Protein AF-A0A661V3J9-F1 (afdb_monomer)

Secondary structure (DSSP, 8-state):
-HHHHHHHHHHHHHHHHHHHHHHHHHHHHTTTTTHHHHSS---PPPHHHHHHHHHHTTSS-HHHHHHHHHHH-

Foldseek 3Di:
DVVVVVVVVVCCVVVVVVVCCVVVVVVVVVCVVPVCVVVPDVPPQPPLNVLVVCVVVVVDDPVVSVVVVVVRD

Mean predicted aligned error: 16.06 Å

Structure (mmCIF, N/CA/C/O backbone):
data_AF-A0A661V3J9-F1
#
_entry.id   AF-A0A661V3J9-F1
#
loop_
_atom_site.group_PDB
_atom_site.id
_atom_site.type_symbol
_atom_site.label_atom_id
_atom_site.label_alt_id
_atom_site.label_comp_id
_atom_site.label_asym_id
_atom_site.label_entity_id
_atom_site.label_seq_id
_atom_site.pdbx_PDB_ins_code
_atom_site.Cartn_x
_atom_site.Cartn_y
_atom_site.Cartn_z
_atom_site.occupancy
_atom_site.B_iso_or_equiv
_atom_site.auth_seq_id
_atom_site.auth_comp_id
_atom_site.auth_asym_id
_atom_site.auth_atom_id
_atom_site.pdbx_PDB_model_num
ATOM 1 N N . MET A 1 1 ? 33.602 -0.176 -51.933 1.00 61.78 1 MET A N 1
ATOM 2 C CA . MET A 1 1 ? 32.460 -1.001 -51.464 1.00 61.78 1 MET A CA 1
ATOM 3 C C . MET A 1 1 ? 32.329 -1.006 -49.938 1.00 61.78 1 MET A C 1
ATOM 5 O O . MET A 1 1 ? 31.237 -0.738 -49.462 1.00 61.78 1 MET A O 1
ATOM 9 N N . LEU A 1 2 ? 33.411 -1.200 -49.167 1.00 66.75 2 LEU A N 1
ATOM 10 C CA . LEU A 1 2 ? 33.373 -1.194 -47.687 1.00 66.75 2 LEU A CA 1
ATOM 11 C C . LEU A 1 2 ? 32.868 0.127 -47.066 1.00 66.75 2 LEU A C 1
ATOM 13 O O . LEU A 1 2 ? 32.074 0.100 -46.132 1.00 66.75 2 LEU A O 1
ATOM 17 N 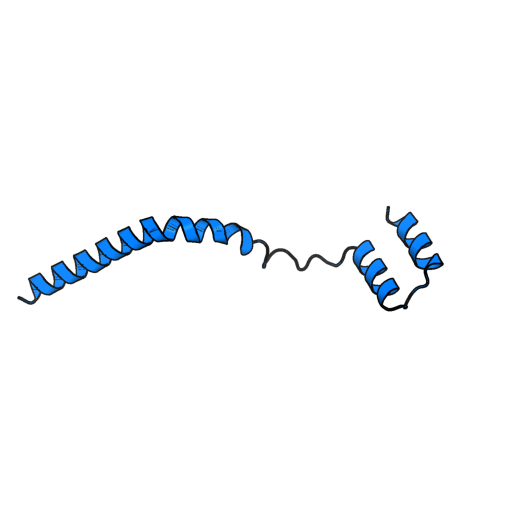N . LEU A 1 3 ? 33.251 1.281 -47.628 1.00 72.12 3 LEU A N 1
ATOM 18 C CA . LEU A 1 3 ? 32.799 2.596 -47.144 1.00 72.12 3 LEU A CA 1
ATOM 19 C C . LEU A 1 3 ? 31.289 2.822 -47.346 1.00 72.12 3 LEU A C 1
ATOM 21 O O . LEU A 1 3 ? 30.627 3.370 -46.471 1.00 72.12 3 LEU A O 1
ATOM 25 N N . ALA A 1 4 ? 30.724 2.344 -48.460 1.00 73.06 4 ALA A N 1
ATOM 26 C CA . ALA A 1 4 ? 29.292 2.463 -48.745 1.00 73.06 4 ALA A CA 1
ATOM 27 C C . ALA A 1 4 ? 28.444 1.593 -47.801 1.00 73.06 4 ALA A C 1
ATOM 29 O O . ALA A 1 4 ? 27.393 2.029 -47.338 1.00 73.06 4 ALA A O 1
ATOM 30 N N . ALA A 1 5 ? 28.933 0.395 -47.462 1.00 77.12 5 ALA A N 1
ATOM 31 C CA . ALA A 1 5 ? 28.284 -0.478 -46.488 1.00 77.12 5 ALA A CA 1
ATOM 32 C C . ALA A 1 5 ? 28.309 0.130 -45.072 1.00 77.12 5 ALA A C 1
ATOM 34 O O . ALA A 1 5 ? 27.312 0.066 -44.352 1.00 77.12 5 ALA A O 1
ATOM 35 N N . GLY A 1 6 ? 29.415 0.785 -44.696 1.00 82.31 6 GLY A N 1
ATOM 36 C CA . GLY A 1 6 ? 29.539 1.494 -43.419 1.00 82.31 6 GLY A CA 1
ATOM 37 C C . GLY A 1 6 ? 28.563 2.665 -43.292 1.00 82.31 6 GLY A C 1
ATOM 38 O O . GLY A 1 6 ? 27.848 2.764 -42.298 1.00 82.31 6 GLY A O 1
ATOM 39 N N . VAL A 1 7 ? 28.470 3.507 -44.326 1.00 86.12 7 VAL A N 1
ATOM 40 C CA . VAL A 1 7 ? 27.543 4.654 -44.352 1.00 86.12 7 VAL A CA 1
ATOM 41 C C . VAL A 1 7 ? 26.082 4.199 -44.327 1.00 86.12 7 VAL A C 1
ATOM 43 O O . VAL A 1 7 ? 25.274 4.780 -43.605 1.00 86.12 7 VAL A O 1
ATOM 46 N N . LEU A 1 8 ? 25.740 3.132 -45.055 1.00 84.69 8 LEU A N 1
ATOM 47 C CA . LEU A 1 8 ? 24.385 2.577 -45.049 1.00 84.69 8 LEU A CA 1
ATOM 48 C C . LEU A 1 8 ? 24.003 2.018 -43.672 1.00 84.69 8 LEU A C 1
ATOM 50 O O . LEU A 1 8 ? 22.908 2.277 -43.182 1.00 84.69 8 LEU A O 1
ATOM 54 N N . THR A 1 9 ? 24.923 1.301 -43.023 1.00 83.88 9 THR A N 1
ATOM 55 C CA . THR A 1 9 ? 24.705 0.759 -41.673 1.00 83.88 9 THR A CA 1
ATOM 56 C C . THR A 1 9 ? 24.529 1.886 -40.659 1.00 83.88 9 THR A C 1
ATOM 58 O O . THR A 1 9 ? 23.619 1.845 -39.836 1.00 83.88 9 THR A O 1
ATOM 61 N N . TRP A 1 10 ? 25.348 2.934 -40.759 1.00 86.88 10 TRP A N 1
ATOM 62 C CA . TRP A 1 10 ? 25.240 4.116 -39.909 1.00 86.88 10 TRP A CA 1
ATOM 63 C C . TRP A 1 10 ? 23.888 4.827 -40.068 1.00 86.88 10 TRP A C 1
ATOM 65 O O . TRP A 1 10 ? 23.230 5.132 -39.075 1.00 86.88 10 TRP A O 1
ATOM 75 N N . LEU A 1 11 ? 23.432 5.031 -41.309 1.00 87.56 11 LEU A N 1
ATOM 76 C CA . LEU A 1 11 ? 22.126 5.633 -41.601 1.00 87.56 11 LEU A CA 1
ATOM 77 C C . LEU A 1 11 ? 20.964 4.800 -41.052 1.00 87.56 11 LEU A C 1
ATOM 79 O O . LEU A 1 11 ? 20.024 5.365 -40.496 1.00 87.56 11 LEU A O 1
ATOM 83 N N . LEU A 1 12 ? 21.037 3.472 -41.164 1.00 87.38 12 LEU A N 1
ATOM 84 C CA . LEU A 1 12 ? 20.018 2.572 -40.624 1.00 87.38 12 LEU A CA 1
ATOM 85 C C . LEU A 1 12 ? 19.973 2.601 -39.094 1.00 87.38 12 LEU A C 1
ATOM 87 O O . LEU A 1 12 ? 18.883 2.594 -38.527 1.00 87.38 12 LEU A O 1
ATOM 91 N N . LEU A 1 13 ? 21.124 2.682 -38.421 1.00 87.19 13 LEU A N 1
ATOM 92 C CA . LEU A 1 13 ? 21.167 2.789 -36.961 1.00 87.19 13 LEU A CA 1
ATOM 93 C C . LEU A 1 13 ? 20.594 4.123 -36.478 1.00 87.19 13 LEU A C 1
ATOM 95 O O . LEU A 1 13 ? 19.719 4.135 -35.616 1.00 87.19 13 LEU A O 1
ATOM 99 N N . VAL A 1 14 ? 21.032 5.243 -37.056 1.00 87.75 14 VAL A N 1
ATOM 100 C CA . VAL A 1 14 ? 20.557 6.575 -36.649 1.00 87.75 14 VAL A CA 1
ATOM 101 C C . VAL A 1 14 ? 19.075 6.759 -36.990 1.00 87.75 14 VAL A C 1
ATOM 103 O O . VAL A 1 14 ? 18.298 7.208 -36.146 1.00 87.75 14 VAL A O 1
ATOM 106 N N . GLY A 1 15 ? 18.659 6.360 -38.195 1.00 86.50 15 GLY A N 1
ATOM 107 C CA . GLY A 1 15 ? 17.260 6.409 -38.618 1.00 86.50 15 GLY A CA 1
ATOM 108 C C . GLY A 1 15 ? 16.369 5.481 -37.793 1.00 86.50 15 GLY A C 1
ATOM 109 O O . GLY A 1 15 ? 15.298 5.889 -37.350 1.00 86.50 15 GLY A O 1
ATOM 110 N N . GLY A 1 16 ? 16.833 4.261 -37.514 1.00 84.19 16 GLY A N 1
ATOM 111 C CA . GLY A 1 16 ? 16.123 3.294 -36.680 1.00 84.19 16 GLY A CA 1
ATOM 112 C C . GLY A 1 16 ? 15.929 3.780 -35.244 1.00 84.19 16 GLY A C 1
ATOM 113 O O . GLY A 1 16 ? 14.830 3.660 -34.709 1.00 84.19 16 GLY A O 1
ATOM 114 N N . ILE A 1 17 ? 16.952 4.397 -34.639 1.00 82.94 17 ILE A N 1
ATOM 115 C CA . ILE A 1 17 ? 16.857 4.998 -33.299 1.00 82.94 17 ILE A CA 1
ATOM 116 C C . ILE A 1 17 ? 15.849 6.152 -33.289 1.00 82.94 17 ILE A C 1
ATOM 118 O O . ILE A 1 17 ? 15.013 6.217 -32.391 1.00 82.94 17 ILE A O 1
ATOM 122 N N . LEU A 1 18 ? 15.875 7.036 -34.292 1.00 82.56 18 LEU A N 1
ATOM 123 C CA . LEU A 1 18 ? 14.905 8.133 -34.415 1.00 82.56 18 LEU A CA 1
ATOM 124 C C . LEU A 1 18 ? 13.466 7.614 -34.509 1.00 82.56 18 LEU A C 1
ATOM 126 O O . LEU A 1 18 ? 12.593 8.085 -33.784 1.00 82.56 18 LEU A O 1
ATOM 130 N N . VAL A 1 19 ? 13.228 6.610 -35.354 1.00 82.81 19 VAL A N 1
ATOM 131 C CA . VAL A 1 19 ? 11.911 5.976 -35.507 1.00 82.81 19 VAL A CA 1
ATOM 132 C C . VAL A 1 19 ? 11.476 5.289 -34.209 1.00 82.81 19 VAL A C 1
ATOM 134 O O . VAL A 1 19 ? 10.334 5.453 -33.782 1.00 82.81 19 VAL A O 1
ATOM 137 N N . ALA A 1 20 ? 12.384 4.582 -33.532 1.00 80.56 20 ALA A N 1
ATOM 138 C CA . ALA A 1 20 ? 12.113 3.940 -32.249 1.00 80.56 20 ALA A CA 1
ATOM 139 C C . ALA A 1 20 ? 11.812 4.952 -31.131 1.00 80.56 20 ALA A C 1
ATOM 141 O O . ALA A 1 20 ? 10.962 4.685 -30.287 1.00 80.56 20 ALA A O 1
ATOM 142 N N . LEU A 1 21 ? 12.455 6.122 -31.124 1.00 77.06 21 LEU A N 1
ATOM 143 C CA . LEU A 1 21 ? 12.171 7.192 -30.164 1.00 77.06 21 LEU A CA 1
ATOM 144 C C . LEU A 1 21 ? 10.831 7.878 -30.449 1.00 77.06 21 LEU A C 1
ATOM 146 O O . LEU A 1 21 ? 10.080 8.147 -29.514 1.00 77.06 21 LEU A O 1
ATOM 150 N N . LEU A 1 22 ? 10.503 8.116 -31.721 1.00 75.19 22 LEU A N 1
ATOM 151 C CA . LEU A 1 22 ? 9.231 8.724 -32.121 1.00 75.19 22 LEU A CA 1
ATOM 152 C C . LEU A 1 22 ? 8.036 7.795 -31.854 1.00 75.19 22 LEU A C 1
ATOM 154 O O . LEU A 1 22 ? 7.009 8.253 -31.361 1.00 75.19 22 LEU A O 1
ATOM 158 N N . LEU A 1 23 ? 8.172 6.493 -32.129 1.00 70.31 23 LEU A N 1
ATOM 159 C CA . LEU A 1 23 ? 7.108 5.502 -31.916 1.00 70.31 23 LEU A CA 1
ATOM 160 C C . LEU A 1 23 ? 7.078 4.954 -30.478 1.00 70.31 23 LEU A C 1
ATOM 162 O O . LEU A 1 23 ? 6.008 4.701 -29.932 1.00 70.31 23 LEU A O 1
ATOM 166 N N . GLY A 1 24 ? 8.240 4.767 -29.849 1.00 63.19 24 GLY A N 1
ATOM 167 C CA . GLY A 1 24 ? 8.385 4.170 -28.516 1.00 63.19 24 GLY A CA 1
ATOM 168 C C . GLY A 1 24 ? 8.395 5.175 -27.360 1.00 63.19 24 GLY A C 1
ATOM 169 O O . GLY A 1 24 ? 8.086 4.804 -26.225 1.00 63.19 24 GLY A O 1
ATOM 170 N N . GLY A 1 25 ? 8.691 6.454 -27.621 1.00 59.06 25 GLY A N 1
ATOM 171 C CA . GLY A 1 25 ? 8.742 7.504 -26.599 1.00 59.06 25 GLY A CA 1
ATOM 172 C C . GLY A 1 25 ? 7.399 7.735 -25.904 1.00 59.06 25 GLY A C 1
ATOM 173 O O . GLY A 1 25 ? 7.356 7.902 -24.686 1.00 59.06 25 GLY A O 1
ATOM 174 N N . ALA A 1 26 ? 6.287 7.638 -26.639 1.00 57.19 26 ALA A N 1
ATOM 175 C CA . ALA A 1 26 ? 4.947 7.781 -26.069 1.00 57.19 26 ALA A CA 1
ATOM 176 C C . ALA A 1 26 ? 4.590 6.644 -25.087 1.00 57.19 26 ALA A C 1
ATOM 178 O O . ALA A 1 26 ? 3.956 6.890 -24.063 1.00 57.19 26 ALA A O 1
ATOM 179 N N . GLY A 1 27 ? 5.045 5.412 -25.344 1.00 54.84 27 GLY A N 1
ATOM 180 C CA . GLY A 1 27 ? 4.745 4.251 -24.494 1.00 54.84 27 GLY A CA 1
ATOM 181 C C . GLY A 1 27 ? 5.556 4.194 -23.193 1.00 54.84 27 GLY A C 1
ATOM 182 O O . GLY A 1 27 ? 5.094 3.643 -22.192 1.00 54.84 27 GLY A O 1
ATOM 183 N N . LEU A 1 28 ? 6.755 4.783 -23.176 1.00 54.97 28 LEU A N 1
ATOM 184 C CA . LEU A 1 28 ? 7.645 4.765 -22.010 1.00 54.97 28 LEU A CA 1
ATOM 185 C C . LEU A 1 28 ? 7.309 5.860 -20.987 1.00 54.97 28 LEU A C 1
ATOM 187 O O . LEU A 1 28 ? 7.447 5.623 -19.783 1.00 54.97 28 LEU A O 1
ATOM 191 N N . LEU A 1 29 ? 6.799 7.021 -21.420 1.00 54.53 29 LEU A N 1
ATOM 192 C CA . LEU A 1 29 ? 6.353 8.064 -20.486 1.00 54.53 29 LEU A CA 1
ATOM 193 C C . LEU A 1 29 ? 5.106 7.646 -19.690 1.00 54.53 29 LEU A C 1
ATOM 195 O O . LEU A 1 29 ? 5.017 7.968 -18.506 1.00 54.53 29 LEU A O 1
ATOM 199 N N . SER A 1 30 ? 4.205 6.845 -20.265 1.00 54.44 30 SER A N 1
AT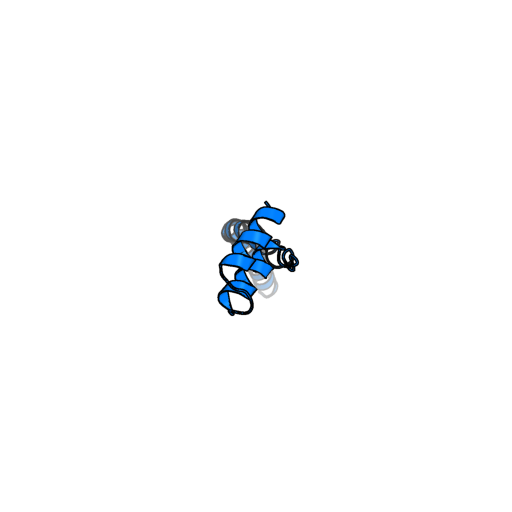OM 200 C CA . SER A 1 30 ? 3.032 6.322 -19.545 1.00 54.44 30 SER A CA 1
ATOM 201 C C . SER A 1 30 ? 3.379 5.291 -18.460 1.00 54.44 30 SER A C 1
ATOM 203 O O . SER A 1 30 ? 2.584 5.072 -17.549 1.00 54.44 30 SER A O 1
ATOM 205 N N . ARG A 1 31 ? 4.577 4.682 -18.486 1.00 53.03 31 ARG A N 1
ATOM 206 C CA . ARG A 1 31 ? 5.039 3.742 -17.440 1.00 53.03 31 ARG A CA 1
ATOM 207 C C . ARG A 1 31 ? 5.797 4.397 -16.288 1.00 53.03 31 ARG A C 1
ATOM 209 O O . ARG A 1 31 ? 5.948 3.769 -15.236 1.00 53.03 31 ARG A O 1
ATOM 216 N N . LYS A 1 32 ? 6.203 5.664 -16.425 1.00 48.84 32 LYS A N 1
ATOM 217 C CA . LYS A 1 32 ? 6.866 6.446 -15.364 1.00 48.84 32 LYS A CA 1
ATOM 218 C C . LYS A 1 32 ? 5.896 6.942 -14.272 1.00 48.84 32 LYS A C 1
ATOM 220 O O . LYS A 1 32 ? 6.325 7.603 -13.338 1.00 48.84 32 LYS A O 1
ATOM 225 N N . GLY A 1 33 ? 4.613 6.580 -14.336 1.00 48.25 33 GLY A N 1
ATOM 226 C CA . GLY A 1 33 ? 3.685 6.680 -13.200 1.00 48.25 33 GLY A CA 1
ATOM 227 C C . GLY A 1 33 ? 3.699 5.461 -12.265 1.00 48.25 33 GLY A C 1
ATOM 228 O O . GLY A 1 33 ? 3.227 5.561 -11.141 1.00 48.25 33 GLY A O 1
ATOM 229 N N . SER A 1 34 ? 4.246 4.314 -12.699 1.00 49.88 34 SER A N 1
ATOM 230 C CA . SER A 1 34 ? 4.174 3.051 -11.934 1.00 49.88 34 SER A CA 1
ATOM 231 C C . SER A 1 34 ? 5.447 2.702 -11.152 1.00 49.88 34 SER A C 1
ATOM 233 O O . SER A 1 34 ? 5.386 1.986 -10.157 1.00 49.88 34 SER A O 1
ATOM 235 N N . ILE A 1 35 ? 6.609 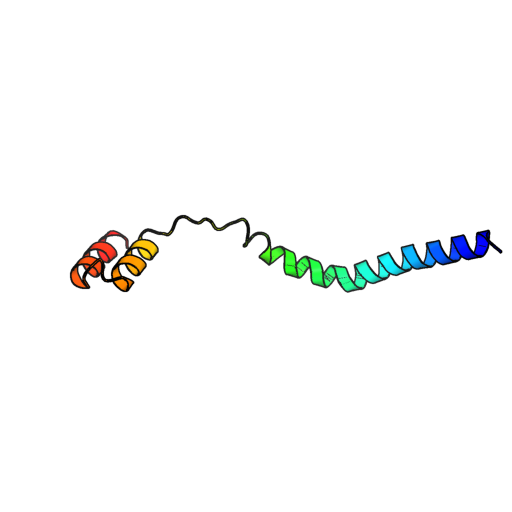3.233 -11.553 1.00 48.84 35 ILE A N 1
ATOM 236 C CA . ILE A 1 35 ? 7.896 2.925 -10.899 1.00 48.84 35 ILE A CA 1
ATOM 237 C C . ILE A 1 35 ? 8.055 3.701 -9.580 1.00 48.84 35 ILE A C 1
ATOM 239 O O . ILE A 1 35 ? 8.604 3.171 -8.616 1.00 48.84 35 ILE A O 1
ATOM 243 N N . SER A 1 36 ? 7.498 4.912 -9.479 1.00 49.56 36 SER A N 1
ATOM 244 C CA . SER A 1 36 ? 7.414 5.651 -8.209 1.00 49.56 36 SER A CA 1
ATOM 245 C C . SER A 1 36 ? 6.457 5.001 -7.201 1.00 49.56 36 SER A C 1
ATOM 247 O O . SER A 1 36 ? 6.615 5.199 -6.000 1.00 49.56 36 SER A O 1
ATOM 249 N N . GLN A 1 37 ? 5.503 4.183 -7.662 1.00 49.78 37 GLN A N 1
ATOM 250 C CA . GLN A 1 37 ? 4.602 3.428 -6.789 1.00 49.78 37 GLN A CA 1
ATOM 251 C C . GLN A 1 37 ? 5.262 2.162 -6.221 1.00 49.78 37 GLN A C 1
ATOM 253 O O . GLN A 1 37 ? 4.917 1.740 -5.120 1.00 49.78 37 GLN A O 1
ATOM 258 N N . TRP A 1 38 ? 6.251 1.591 -6.917 1.00 47.19 38 TRP A N 1
ATOM 259 C CA . TRP A 1 38 ? 6.965 0.395 -6.453 1.00 47.19 38 TRP A CA 1
ATOM 260 C C . TRP A 1 38 ? 8.070 0.702 -5.429 1.00 47.19 38 TRP A C 1
ATOM 262 O O . TRP A 1 38 ? 8.306 -0.101 -4.533 1.00 47.19 38 TRP A O 1
ATOM 272 N N . LEU A 1 39 ? 8.699 1.885 -5.493 1.00 53.34 39 LEU A N 1
ATOM 273 C CA . LEU A 1 39 ? 9.694 2.323 -4.496 1.00 53.34 39 LEU A CA 1
ATOM 274 C C . LEU A 1 39 ? 9.108 3.132 -3.319 1.00 53.34 39 LEU A C 1
ATOM 276 O O . LEU A 1 39 ? 9.840 3.471 -2.394 1.00 53.34 39 LEU A O 1
ATOM 280 N N . GLY A 1 40 ? 7.808 3.447 -3.330 1.00 50.34 40 GLY A N 1
ATOM 281 C CA . GLY A 1 40 ? 7.189 4.389 -2.386 1.00 50.34 40 GLY A CA 1
ATOM 282 C C . GLY A 1 40 ? 6.339 3.795 -1.257 1.00 50.34 40 GLY A C 1
ATOM 283 O O . GLY A 1 40 ? 5.715 4.566 -0.532 1.00 50.34 40 GLY A O 1
ATOM 284 N N . SER A 1 41 ? 6.240 2.469 -1.098 1.00 50.34 41 SER A N 1
ATOM 285 C CA . SER A 1 41 ? 5.263 1.903 -0.151 1.00 50.34 41 SER A CA 1
ATOM 286 C C . SER A 1 41 ? 5.707 0.635 0.583 1.00 50.34 41 SER A C 1
ATOM 288 O O . SER A 1 41 ? 4.948 -0.324 0.675 1.00 50.34 41 SER A O 1
ATOM 290 N N . GLN A 1 42 ? 6.846 0.690 1.278 1.00 55.50 42 GLN A N 1
ATOM 291 C CA . GLN A 1 42 ? 6.818 0.213 2.670 1.00 55.50 42 GLN A CA 1
ATOM 292 C C . GLN A 1 42 ? 6.159 1.293 3.539 1.00 55.50 42 GLN A C 1
ATOM 294 O O . GLN A 1 42 ? 6.771 1.870 4.434 1.00 55.50 42 GLN A O 1
ATOM 299 N N . ARG A 1 43 ? 4.901 1.636 3.235 1.00 62.34 43 ARG A N 1
ATOM 300 C CA . ARG A 1 43 ? 4.072 2.362 4.193 1.00 62.34 43 ARG A CA 1
ATOM 301 C C . ARG A 1 43 ? 3.885 1.398 5.347 1.00 62.34 43 ARG A C 1
ATOM 303 O O . ARG A 1 43 ? 3.317 0.327 5.146 1.00 62.34 43 ARG A O 1
ATOM 310 N N . GLN A 1 44 ? 4.408 1.758 6.517 1.00 74.44 44 GLN A N 1
ATOM 311 C CA . GLN A 1 44 ? 4.035 1.077 7.749 1.00 74.44 44 GLN A CA 1
ATOM 312 C C . GLN A 1 44 ? 2.509 0.938 7.759 1.00 74.44 44 GLN A C 1
ATOM 314 O O . GLN A 1 44 ? 1.823 1.918 7.431 1.00 74.44 44 GLN A O 1
ATOM 319 N N . PRO A 1 45 ? 1.987 -0.268 8.038 1.00 79.38 45 PRO A N 1
ATOM 320 C CA . PRO A 1 45 ? 0.556 -0.489 8.041 1.00 79.38 45 PRO A CA 1
ATOM 321 C C . PRO A 1 45 ? -0.080 0.523 8.987 1.00 79.38 45 PRO A C 1
ATOM 323 O O . PRO A 1 45 ? 0.403 0.752 10.099 1.00 79.38 45 PRO A O 1
ATOM 326 N N . THR A 1 46 ? -1.123 1.196 8.511 1.00 87.00 46 THR A N 1
ATOM 327 C CA . THR A 1 46 ? -1.815 2.186 9.334 1.00 87.00 46 THR A CA 1
ATOM 328 C C . THR A 1 46 ? -2.457 1.482 10.527 1.00 87.00 46 THR A C 1
ATOM 330 O O . THR A 1 46 ? -2.787 0.298 10.448 1.00 87.00 46 THR A O 1
ATOM 333 N N . ALA A 1 47 ? -2.676 2.196 11.634 1.00 91.69 47 ALA A N 1
ATOM 334 C CA . ALA A 1 47 ? -3.298 1.610 12.826 1.00 91.69 47 ALA A CA 1
ATOM 335 C C . ALA A 1 47 ? -4.629 0.897 12.501 1.00 91.69 47 ALA A C 1
ATOM 337 O O . ALA A 1 47 ? -4.899 -0.184 13.018 1.00 91.69 47 ALA A O 1
ATOM 338 N N . ARG A 1 48 ? -5.400 1.443 11.551 1.00 91.12 48 ARG A N 1
ATOM 339 C CA . ARG A 1 48 ? -6.616 0.821 11.014 1.00 91.12 48 ARG A CA 1
ATOM 340 C C . ARG A 1 48 ? -6.354 -0.499 10.284 1.00 91.12 48 ARG A C 1
ATOM 342 O O . ARG A 1 48 ? -7.063 -1.463 10.523 1.00 91.12 48 ARG A O 1
ATOM 349 N N . GLN A 1 49 ? -5.334 -0.559 9.428 1.00 91.56 49 GLN A N 1
ATOM 350 C CA . GLN A 1 49 ? -4.979 -1.790 8.711 1.00 91.56 49 GLN A CA 1
ATOM 351 C C . GLN A 1 49 ? -4.543 -2.897 9.673 1.00 91.56 49 GLN A C 1
ATOM 353 O O . GLN A 1 49 ? -4.946 -4.044 9.504 1.00 91.56 49 GLN A O 1
ATOM 358 N N . VAL A 1 50 ? -3.769 -2.548 10.705 1.00 94.06 50 VAL A N 1
ATOM 359 C CA . VAL A 1 50 ? -3.377 -3.502 11.751 1.00 94.06 50 VAL A CA 1
ATOM 360 C C . VAL A 1 50 ? -4.606 -4.003 12.513 1.00 94.06 50 VAL A C 1
ATOM 362 O O . VAL A 1 50 ? -4.717 -5.199 12.769 1.00 94.06 50 VAL A O 1
ATOM 365 N N . LEU A 1 51 ? -5.538 -3.113 12.857 1.00 95.75 51 LEU A N 1
ATOM 366 C CA . LEU A 1 51 ? -6.774 -3.475 13.549 1.00 95.75 51 LEU A CA 1
ATOM 367 C C . LEU A 1 51 ? -7.650 -4.426 12.713 1.00 95.75 51 LEU A C 1
ATOM 369 O O . LEU A 1 51 ? -8.104 -5.451 13.224 1.00 95.75 51 LEU A O 1
ATOM 373 N N . ASP A 1 52 ? -7.845 -4.111 11.431 1.00 95.25 52 ASP A N 1
ATOM 374 C CA . ASP A 1 52 ? -8.628 -4.926 10.496 1.00 95.25 52 ASP A CA 1
ATOM 375 C C . ASP A 1 52 ? -8.018 -6.329 10.329 1.00 95.25 52 ASP A C 1
ATOM 377 O O . ASP A 1 52 ? -8.737 -7.330 10.334 1.00 95.25 52 ASP A O 1
ATOM 381 N N . GLU A 1 53 ? -6.688 -6.425 10.241 1.00 94.75 53 GLU A N 1
ATOM 382 C CA . GLU A 1 53 ? -5.988 -7.705 10.122 1.00 94.75 53 GLU A CA 1
ATOM 383 C C . GLU A 1 53 ? -6.153 -8.576 11.376 1.00 94.75 53 GLU A C 1
ATOM 385 O O . GLU A 1 53 ? -6.426 -9.774 11.268 1.00 94.75 53 GLU A O 1
ATOM 390 N N . ARG A 1 54 ? -6.041 -7.983 12.571 1.00 95.06 54 ARG A N 1
ATOM 391 C CA . ARG A 1 54 ? -6.232 -8.702 13.842 1.00 95.06 54 ARG A CA 1
ATOM 392 C C . ARG A 1 54 ? -7.648 -9.242 13.988 1.00 95.06 54 ARG A C 1
ATOM 394 O O . ARG A 1 54 ? -7.824 -10.374 14.436 1.00 95.06 54 ARG A O 1
ATOM 401 N N . PHE A 1 55 ? -8.647 -8.467 13.568 1.00 96.81 55 PHE A N 1
ATOM 402 C CA . PHE A 1 55 ? -10.038 -8.915 13.560 1.00 96.81 55 PHE A CA 1
ATOM 403 C C . PHE A 1 55 ? -10.259 -10.061 12.567 1.00 96.81 55 PHE A C 1
ATOM 405 O O . PHE A 1 55 ? -10.842 -11.080 12.926 1.00 96.81 55 PHE A O 1
ATOM 412 N N . ALA A 1 56 ? -9.723 -9.951 11.347 1.00 96.00 56 ALA A N 1
ATOM 413 C CA . ALA A 1 56 ? -9.822 -11.008 10.337 1.00 96.00 56 ALA A CA 1
ATOM 414 C C . ALA A 1 56 ? -9.136 -12.315 10.769 1.00 96.00 56 ALA A C 1
ATOM 416 O O . ALA A 1 56 ? -9.589 -13.404 10.419 1.00 96.00 56 ALA A O 1
ATOM 417 N N . ARG A 1 57 ? -8.054 -12.214 11.548 1.00 95.62 57 ARG A N 1
ATOM 418 C CA . ARG A 1 57 ? -7.354 -13.366 12.126 1.00 95.62 57 ARG A CA 1
ATOM 419 C C . ARG A 1 57 ? -8.056 -13.940 13.366 1.00 95.62 57 ARG A C 1
ATOM 421 O O . ARG A 1 57 ? -7.699 -15.027 13.807 1.00 95.62 57 ARG A O 1
ATOM 428 N N . GLY A 1 58 ? -9.044 -13.232 13.917 1.00 95.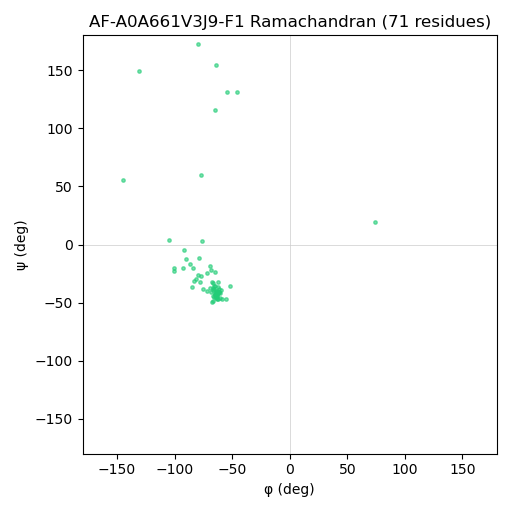94 58 GLY A N 1
ATOM 429 C CA . GLY A 1 58 ? -9.747 -13.616 15.141 1.00 95.94 58 GLY A CA 1
A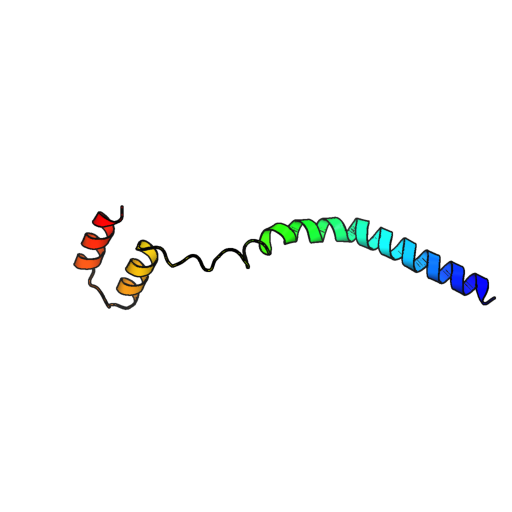TOM 430 C C . GLY A 1 58 ? -8.929 -13.405 16.417 1.00 95.94 58 GLY A C 1
ATOM 431 O O . GLY A 1 58 ? -9.235 -14.012 17.438 1.00 95.94 58 GLY A O 1
ATOM 432 N N . GLU A 1 59 ? -7.886 -12.568 16.373 1.00 97.56 59 GLU A N 1
ATOM 433 C CA . GLU A 1 59 ? -7.108 -12.196 17.566 1.00 97.56 59 GLU A CA 1
ATOM 434 C C . GLU A 1 59 ? -7.901 -11.271 18.499 1.00 97.56 59 GLU A C 1
ATOM 436 O O . GLU A 1 59 ? -7.623 -11.228 19.694 1.00 97.56 59 GLU A O 1
ATOM 441 N N . ILE A 1 60 ? -8.878 -10.543 17.950 1.00 96.19 60 ILE A N 1
ATOM 442 C CA . ILE A 1 60 ? -9.770 -9.640 18.682 1.00 96.19 60 ILE A CA 1
ATOM 443 C C . ILE A 1 60 ? -11.230 -9.903 18.308 1.00 96.19 60 ILE A C 1
ATOM 445 O O . ILE A 1 60 ? -11.544 -10.287 17.178 1.00 96.19 60 ILE A O 1
ATOM 449 N N . GLY A 1 61 ? -12.124 -9.667 19.267 1.00 96.19 61 GLY A N 1
ATOM 450 C CA . GLY A 1 61 ? -13.573 -9.767 19.077 1.00 96.19 61 GLY A CA 1
ATOM 451 C C . GLY A 1 61 ? -14.182 -8.541 18.389 1.00 96.19 61 GLY A C 1
ATOM 452 O O . GLY A 1 61 ? -13.532 -7.511 18.201 1.00 96.19 61 GLY A O 1
ATOM 453 N N . ALA A 1 62 ? -15.467 -8.630 18.039 1.00 95.50 62 ALA A N 1
ATOM 454 C CA . ALA A 1 62 ? -16.191 -7.535 17.388 1.00 95.50 62 ALA A CA 1
ATOM 455 C C . ALA A 1 62 ? -16.371 -6.317 18.313 1.00 95.50 62 ALA A C 1
ATOM 457 O O . ALA A 1 62 ? -16.365 -5.176 17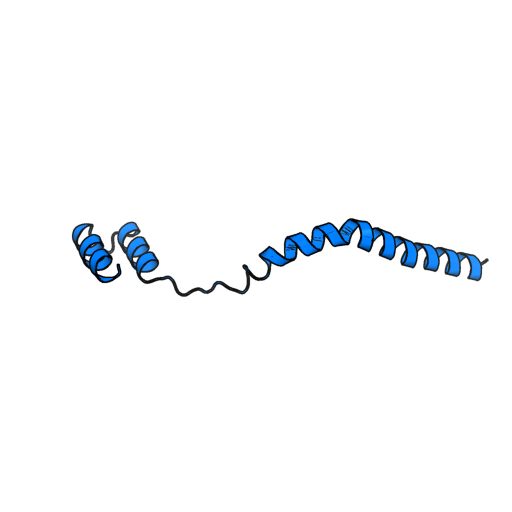.853 1.00 95.50 62 ALA A O 1
ATOM 458 N N . GLU A 1 63 ? -16.526 -6.556 19.612 1.00 96.06 63 GLU A N 1
ATOM 459 C CA . GLU A 1 63 ? -16.665 -5.534 20.647 1.00 96.06 63 GLU A CA 1
ATOM 460 C C . GLU A 1 63 ? -15.367 -4.732 20.792 1.00 96.06 63 GLU A C 1
ATOM 462 O O . GLU A 1 63 ? -15.382 -3.502 20.739 1.00 96.06 63 GLU A O 1
ATOM 467 N N . GLU A 1 64 ? -14.236 -5.434 20.892 1.00 95.50 64 GLU A N 1
ATOM 468 C CA . GLU A 1 64 ? -12.903 -4.836 20.992 1.00 95.50 64 GLU A CA 1
ATOM 469 C C . GLU A 1 64 ? -12.526 -4.077 19.713 1.00 95.50 64 GLU A C 1
ATOM 471 O O . GLU A 1 64 ? -12.049 -2.945 19.781 1.00 95.50 64 GLU A O 1
ATOM 476 N N . TYR A 1 65 ? -12.833 -4.642 18.541 1.00 96.44 65 TYR A N 1
ATOM 477 C CA . TYR A 1 65 ? -12.637 -3.967 17.259 1.00 96.44 65 TYR A CA 1
ATOM 478 C C . TYR A 1 65 ? -13.353 -2.611 17.204 1.00 96.44 65 TYR A C 1
ATOM 480 O O . TYR A 1 65 ? -12.752 -1.610 16.814 1.00 96.44 65 TYR A O 1
ATOM 488 N N . ARG A 1 66 ? -14.626 -2.553 17.619 1.00 96.00 66 ARG A N 1
ATOM 489 C CA . ARG A 1 66 ? -15.404 -1.303 17.620 1.00 96.00 66 ARG A CA 1
ATOM 490 C C . ARG A 1 66 ? -14.822 -0.274 18.584 1.00 96.00 66 ARG A C 1
ATOM 492 O O . ARG A 1 66 ? -14.624 0.866 18.178 1.00 96.00 66 ARG A O 1
ATOM 499 N N . ALA A 1 67 ? -14.481 -0.691 19.802 1.00 96.62 67 ALA A N 1
ATOM 500 C CA . ALA A 1 67 ? -13.908 0.199 20.809 1.00 96.62 67 ALA A CA 1
ATOM 501 C C . ALA A 1 67 ? -12.569 0.810 20.366 1.00 96.62 67 ALA A C 1
ATOM 503 O O . ALA A 1 67 ? -12.299 1.978 20.638 1.00 96.62 67 ALA A O 1
ATOM 504 N N . ILE A 1 68 ? -11.717 0.041 19.680 1.00 95.62 68 ILE A N 1
ATOM 505 C CA . ILE A 1 68 ? -10.444 0.555 19.157 1.00 95.62 68 ILE A CA 1
ATOM 506 C C . ILE A 1 68 ? -10.681 1.428 17.920 1.00 95.62 68 ILE A C 1
ATOM 508 O O . ILE A 1 68 ? -10.034 2.461 17.764 1.00 95.62 68 ILE A O 1
ATOM 512 N N . ARG A 1 69 ? -11.627 1.058 17.049 1.00 94.50 69 ARG A N 1
ATOM 513 C CA . ARG A 1 69 ? -11.966 1.845 15.858 1.00 94.50 69 ARG A CA 1
ATOM 514 C C . ARG A 1 69 ? -12.461 3.248 16.216 1.00 94.50 69 ARG A C 1
ATOM 516 O O . ARG A 1 69 ? -12.026 4.198 15.578 1.00 94.50 69 ARG A O 1
ATOM 523 N N . GLU A 1 70 ? -13.294 3.374 17.247 1.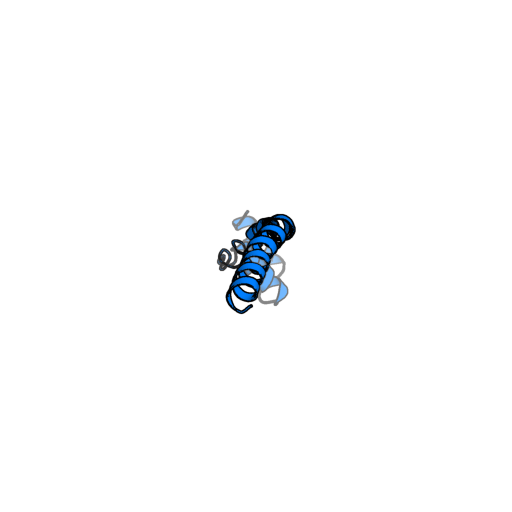00 95.38 70 GLU A N 1
ATOM 524 C CA . GLU A 1 70 ? -13.788 4.665 17.755 1.00 95.38 70 GLU A CA 1
ATOM 525 C C . GLU A 1 70 ? -12.684 5.554 18.347 1.00 95.38 70 GLU A C 1
ATOM 527 O O . GLU A 1 70 ? -12.838 6.767 18.387 1.00 95.38 70 GLU A O 1
ATOM 532 N N . GLN A 1 71 ? -11.565 4.977 18.795 1.00 93.62 71 GLN A N 1
ATOM 533 C CA . GLN A 1 71 ? -10.424 5.741 19.318 1.00 93.62 71 GLN A CA 1
ATOM 534 C C . GLN A 1 71 ? -9.479 6.254 18.222 1.00 93.62 71 GLN A C 1
ATOM 536 O O . GLN A 1 71 ? -8.667 7.139 18.488 1.00 93.62 71 GLN A O 1
ATOM 541 N N . ILE A 1 7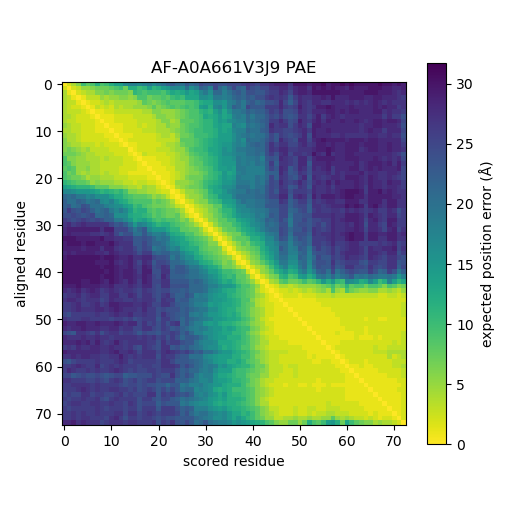2 ? -9.516 5.650 17.028 1.00 92.06 72 ILE A N 1
ATOM 542 C CA . ILE A 1 72 ? -8.598 5.957 15.918 1.00 92.06 72 ILE A CA 1
ATOM 543 C C . ILE A 1 72 ? -9.252 6.881 14.871 1.00 92.06 72 ILE A C 1
ATOM 545 O O . ILE A 1 72 ? -8.528 7.501 14.088 1.00 92.06 72 ILE A O 1
ATOM 549 N N . GLU A 1 73 ? -10.588 6.957 14.827 1.00 78.00 73 GLU A N 1
ATOM 550 C CA . GLU A 1 73 ? -11.339 7.955 14.036 1.00 78.00 73 GLU A CA 1
ATOM 551 C C .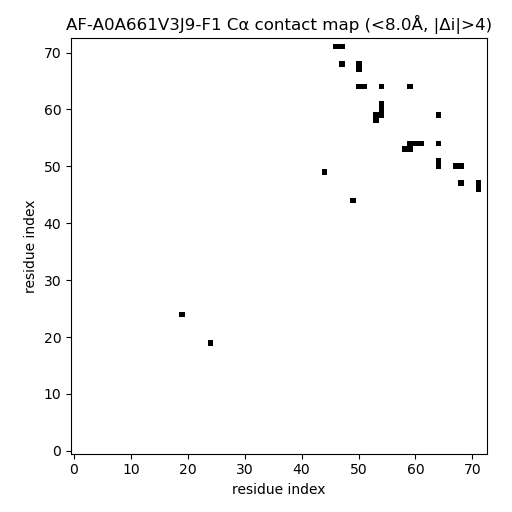 GLU A 1 73 ? -11.277 9.354 14.664 1.00 78.00 73 GLU A C 1
ATOM 553 O O . GLU A 1 73 ? -11.138 10.316 13.872 1.00 78.00 73 GLU A O 1
#

Radius of gyration: 28.3 Å; Cα contacts (8 Å, |Δi|>4): 16; chains: 1; bounding box: 50×22×72 Å

pLDDT: mean 78.11, std 17.22, range [47.19, 97.56]

Solvent-accessible surface area (backbone atoms only — not comparable to full-atom values): 4413 Å² total; per-residue (Å²): 112,72,67,59,54,50,53,50,52,49,50,51,52,55,50,48,51,52,51,46,47,69,69,45,48,67,64,55,63,70,50,66,68,54,58,62,58,71,79,64,60,90,62,74,75,48,73,65,56,52,51,55,51,36,43,76,72,60,78,42,55,76,68,58,50,50,60,53,49,69,74,73,110

Sequence (73 aa):
MLLAAGVLTWLLLVGGILVALLLGGAGLLSRKGSISQWLGSQRQPTARQVLDERFARGEIGAEEYRAIREQIE